Protein AF-A0A3P7IE14-F1 (afdb_monomer_lite)

Secondary structure (DSSP, 8-state):
-HHHHTTS-GGGT---HHHHHTSTT--S-SS-----SSSS-S-HHHHHHHSPP--------TTGGGGG-TT----HHHHHHHHHHHS-TTT-TTTHHHHHHHHHHHHS-GGGTT-HHHHHHHHHHHHHIIIIIHHHHHHHHHHHHHHT--

InterPro domains:
  IPR002018 Carboxylesterase, type B [PF00135] (2-141)
  IPR029058 Alpha/Beta hydrolase fold [G3DSA:3.40.50.1820] (1-149)
  IPR029058 Alpha/Beta hydrolase fold [SSF53474] (18-146)

Structure (mmCIF, N/CA/C/O backbone):
data_AF-A0A3P7IE14-F1
#
_entry.id   AF-A0A3P7IE14-F1
#
loop_
_atom_site.group_PDB
_atom_site.id
_atom_site.type_symbol
_atom_site.label_atom_id
_atom_site.label_alt_id
_atom_site.label_comp_id
_atom_site.label_asym_id
_atom_site.label_entity_id
_atom_site.label_seq_id
_atom_site.pdbx_PDB_ins_code
_atom_site.Cartn_x
_atom_site.Cartn_y
_atom_site.Cartn_z
_atom_site.occupancy
_atom_site.B_iso_or_equiv
_atom_site.auth_seq_id
_atom_site.auth_comp_id
_atom_site.auth_asym_id
_atom_site.auth_atom_id
_atom_site.pdbx_PDB_model_num
ATOM 1 N N . MET A 1 1 ? -33.609 -1.828 -2.109 1.00 85.19 1 MET A N 1
ATOM 2 C CA . MET A 1 1 ? -32.341 -2.249 -2.749 1.00 85.19 1 MET A CA 1
ATOM 3 C C . MET A 1 1 ? -31.790 -3.513 -2.097 1.00 85.19 1 MET A C 1
ATOM 5 O O . MET A 1 1 ? -31.782 -4.530 -2.768 1.00 85.19 1 MET A O 1
ATOM 9 N N . ILE A 1 2 ? -31.441 -3.500 -0.801 1.00 93.06 2 ILE A N 1
ATOM 10 C CA . ILE A 1 2 ? -30.938 -4.691 -0.078 1.00 93.06 2 ILE A CA 1
ATOM 11 C C . ILE A 1 2 ? -31.862 -5.913 -0.182 1.00 93.06 2 ILE A C 1
ATOM 13 O O . ILE A 1 2 ? -31.374 -7.006 -0.431 1.00 93.06 2 ILE A O 1
ATOM 17 N N . THR A 1 3 ? -33.182 -5.748 -0.053 1.00 96.00 3 THR A N 1
ATOM 18 C CA . THR A 1 3 ? -34.130 -6.874 -0.164 1.00 96.00 3 THR A CA 1
ATOM 19 C C . THR A 1 3 ? -34.016 -7.603 -1.502 1.00 96.00 3 THR A C 1
ATOM 21 O O . THR A 1 3 ? -33.950 -8.821 -1.512 1.00 96.00 3 THR A O 1
ATOM 24 N N . LYS A 1 4 ? -33.863 -6.859 -2.607 1.00 94.06 4 LYS A N 1
ATOM 25 C CA . LYS A 1 4 ? -33.647 -7.436 -3.943 1.00 94.06 4 LYS A CA 1
ATOM 26 C C . LYS A 1 4 ? -32.288 -8.125 -4.072 1.00 94.06 4 LYS A C 1
ATOM 28 O O . LYS A 1 4 ? -32.175 -9.117 -4.771 1.00 94.06 4 LYS A O 1
ATOM 33 N N . LEU A 1 5 ? -31.250 -7.612 -3.406 1.00 92.69 5 LEU A N 1
ATOM 34 C CA . LEU A 1 5 ? -29.932 -8.257 -3.405 1.00 92.69 5 LEU A CA 1
ATOM 35 C C . LEU A 1 5 ? -29.954 -9.595 -2.655 1.00 92.69 5 LEU A C 1
ATOM 37 O O . LEU A 1 5 ? -29.264 -10.518 -3.059 1.00 92.69 5 LEU A O 1
ATOM 41 N N . ARG A 1 6 ? -30.779 -9.725 -1.609 1.00 94.44 6 ARG A N 1
ATOM 42 C CA . ARG A 1 6 ? -30.953 -10.984 -0.864 1.00 94.44 6 ARG A CA 1
ATOM 43 C C . ARG A 1 6 ? -31.685 -12.075 -1.652 1.00 94.44 6 ARG A C 1
ATOM 45 O O . ARG A 1 6 ? -31.624 -13.229 -1.255 1.00 94.44 6 ARG A O 1
ATOM 52 N N . GLU A 1 7 ? -32.378 -11.717 -2.732 1.00 96.06 7 GLU A N 1
ATOM 53 C CA . GLU A 1 7 ? -33.036 -12.672 -3.637 1.00 96.06 7 GLU A CA 1
ATOM 54 C C . GLU A 1 7 ? -32.053 -13.283 -4.652 1.00 96.06 7 GLU A C 1
ATOM 56 O O . GLU A 1 7 ? -32.372 -14.273 -5.308 1.00 96.06 7 GLU A O 1
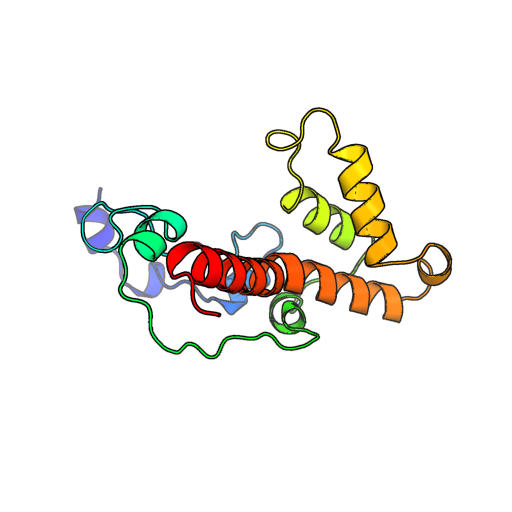ATOM 61 N N . ILE A 1 8 ? -30.863 -12.694 -4.808 1.00 94.25 8 ILE A N 1
ATOM 62 C CA . ILE A 1 8 ? -29.839 -13.157 -5.746 1.00 94.25 8 ILE A CA 1
ATOM 63 C C . ILE A 1 8 ? -28.980 -14.240 -5.057 1.00 94.25 8 ILE A C 1
ATOM 65 O O . ILE A 1 8 ? -28.589 -14.044 -3.906 1.00 94.25 8 ILE A O 1
ATOM 69 N N . PRO A 1 9 ? -28.637 -15.352 -5.740 1.00 95.25 9 PRO A N 1
ATOM 70 C CA . PRO A 1 9 ? -27.750 -16.381 -5.191 1.00 95.25 9 PRO A CA 1
ATOM 71 C C . PRO A 1 9 ? -26.36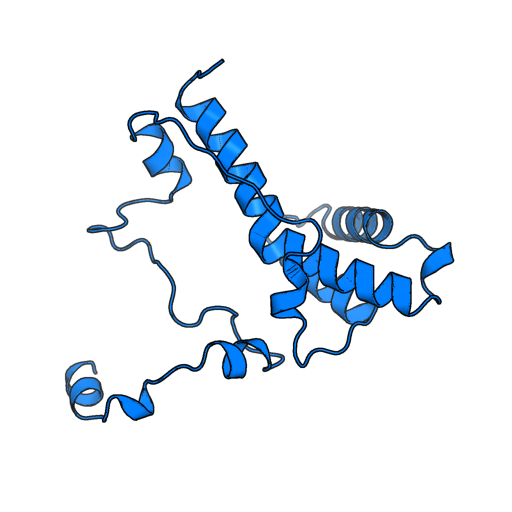2 -15.850 -4.811 1.00 95.25 9 PRO A C 1
ATOM 73 O O . PRO A 1 9 ? -25.795 -15.011 -5.515 1.00 95.25 9 PRO A O 1
ATOM 76 N N . GLU A 1 10 ? -25.767 -16.407 -3.757 1.00 89.62 10 GLU A N 1
ATOM 77 C CA . GLU A 1 10 ? -24.451 -16.023 -3.236 1.00 89.62 10 GLU A CA 1
ATOM 78 C C . GLU A 1 10 ? -23.327 -16.168 -4.267 1.00 89.62 10 GLU A C 1
ATOM 80 O O . GLU A 1 10 ? -22.435 -15.327 -4.322 1.00 89.62 10 GLU A O 1
ATOM 85 N N . SER A 1 11 ? -23.423 -17.153 -5.164 1.00 89.56 11 SER A N 1
ATOM 86 C CA . SER A 1 11 ? -22.456 -17.373 -6.251 1.00 89.56 11 SER A CA 1
ATOM 87 C C . SER A 1 11 ? -22.351 -16.198 -7.228 1.00 89.56 11 SER A C 1
ATOM 89 O O . SER A 1 11 ? -21.363 -16.066 -7.944 1.00 89.56 11 SER A O 1
ATOM 91 N N . LYS A 1 12 ? -23.351 -15.307 -7.269 1.00 88.62 12 LYS A N 1
ATOM 92 C CA . LYS A 1 12 ? -23.304 -14.070 -8.066 1.00 88.62 12 LYS A CA 1
ATOM 93 C C . LYS A 1 12 ? -22.596 -12.921 -7.350 1.00 88.62 12 LYS A C 1
ATOM 95 O O . LYS A 1 12 ? -22.255 -11.937 -8.002 1.00 88.62 12 LYS A O 1
ATOM 100 N N . PHE A 1 13 ? -22.403 -13.036 -6.038 1.00 84.56 13 PHE A N 1
ATOM 101 C CA . PHE A 1 13 ? -21.657 -12.088 -5.213 1.00 84.56 13 PHE A CA 1
ATOM 102 C C . PHE A 1 13 ? -20.228 -12.544 -4.937 1.00 84.56 13 PHE A C 1
ATOM 104 O O . PHE A 1 13 ? -19.466 -11.789 -4.336 1.00 84.56 13 PHE A O 1
ATOM 111 N N . GLU A 1 14 ? -19.867 -13.760 -5.346 1.00 83.00 14 GLU A N 1
ATOM 112 C CA . GLU A 1 14 ? -18.521 -14.278 -5.171 1.00 83.00 14 GLU A CA 1
ATOM 113 C C . GLU A 1 14 ? -17.512 -13.386 -5.902 1.00 83.00 14 GLU A C 1
ATOM 115 O O . GLU A 1 14 ? -17.642 -13.065 -7.085 1.00 83.00 14 GLU A O 1
ATOM 120 N N . LEU A 1 15 ? -16.496 -12.961 -5.159 1.00 76.44 15 LEU A N 1
ATOM 121 C CA . LEU A 1 15 ? -15.402 -12.154 -5.664 1.00 76.44 15 LEU A CA 1
ATOM 122 C C . LEU A 1 15 ? -14.134 -12.979 -5.506 1.00 76.44 15 LEU A C 1
ATOM 124 O O . LEU A 1 15 ? -13.599 -13.102 -4.406 1.00 76.44 15 LEU A O 1
ATOM 128 N N . SER A 1 16 ? -13.638 -13.534 -6.609 1.00 76.75 16 SER A N 1
ATOM 129 C CA . SER A 1 16 ? -12.340 -14.201 -6.600 1.00 76.75 16 SER A CA 1
ATOM 130 C C . SER A 1 16 ? -11.231 -13.160 -6.450 1.00 76.75 16 SER A C 1
ATOM 132 O O . SER A 1 16 ? -11.086 -12.249 -7.273 1.00 76.75 16 SER A O 1
ATOM 134 N N . LEU A 1 17 ? -10.446 -13.284 -5.378 1.00 68.94 17 LEU A N 1
ATOM 135 C CA . LEU A 1 17 ? -9.302 -12.414 -5.105 1.00 68.94 17 LEU A CA 1
ATOM 136 C C . LEU A 1 17 ? -8.312 -12.437 -6.280 1.00 68.94 17 LEU A C 1
ATOM 138 O O . LEU A 1 17 ? -7.933 -11.387 -6.790 1.00 68.94 17 LEU A O 1
ATOM 142 N N . PHE A 1 18 ? -7.963 -13.627 -6.768 1.00 67.19 18 PHE A N 1
ATOM 143 C CA . PHE A 1 18 ? -6.994 -13.800 -7.853 1.00 67.19 18 PHE A CA 1
ATOM 144 C C . PHE A 1 18 ? -7.509 -13.291 -9.202 1.00 67.19 18 PHE A C 1
ATOM 146 O O . PHE A 1 18 ? -6.774 -12.624 -9.934 1.00 67.19 18 PHE A O 1
ATOM 153 N N . GLU A 1 19 ? -8.787 -13.518 -9.518 1.00 68.81 19 GLU A N 1
ATOM 154 C CA . GLU A 1 19 ? -9.375 -12.973 -10.746 1.00 68.81 19 GLU A CA 1
ATOM 155 C C . GLU A 1 19 ? -9.423 -11.447 -10.720 1.00 68.81 19 GLU A C 1
ATOM 157 O O . GLU A 1 19 ? -9.243 -10.804 -11.751 1.00 68.81 19 GLU A O 1
ATOM 162 N N . ASN A 1 20 ? -9.649 -10.847 -9.552 1.00 67.12 20 ASN A N 1
ATOM 163 C CA . ASN A 1 20 ? -9.672 -9.398 -9.424 1.00 67.12 20 ASN A CA 1
ATOM 164 C C . ASN A 1 20 ? -8.262 -8.795 -9.413 1.00 67.12 20 ASN A C 1
ATOM 166 O O . ASN A 1 20 ? -8.079 -7.749 -10.025 1.00 67.12 20 ASN A O 1
ATOM 170 N N . ILE A 1 21 ? -7.255 -9.437 -8.817 1.00 64.12 21 ILE A N 1
ATOM 171 C CA . ILE A 1 21 ? -5.860 -8.951 -8.856 1.00 64.12 21 ILE A CA 1
ATOM 172 C C . ILE A 1 21 ? -5.305 -8.942 -10.292 1.00 64.12 21 ILE A C 1
ATOM 174 O O . ILE A 1 21 ? -4.579 -8.020 -10.663 1.00 64.12 21 ILE A O 1
ATOM 178 N N . SER A 1 22 ? -5.698 -9.918 -11.118 1.00 60.97 22 SER A N 1
ATOM 179 C CA . SER A 1 22 ? -5.253 -10.031 -12.518 1.00 60.97 22 SER A CA 1
ATOM 180 C C . SER A 1 22 ? -5.890 -9.015 -13.482 1.00 60.97 22 SER A C 1
ATOM 182 O O . SER A 1 22 ? -5.434 -8.857 -14.614 1.00 60.97 22 SER A O 1
ATOM 184 N N . LYS A 1 23 ? -6.949 -8.304 -13.068 1.00 65.50 23 LYS A N 1
ATOM 185 C CA . LYS A 1 23 ? -7.662 -7.349 -13.930 1.00 65.50 23 LYS A CA 1
ATOM 186 C C . LYS A 1 23 ? -6.997 -5.961 -13.881 1.00 65.50 23 LYS A C 1
ATOM 188 O O . LYS A 1 23 ? -6.925 -5.364 -12.808 1.00 65.50 23 LYS A O 1
ATOM 193 N N . PRO A 1 24 ? -6.642 -5.354 -15.030 1.00 52.59 24 PRO A N 1
ATOM 194 C CA . PRO A 1 24 ? -5.848 -4.117 -15.091 1.00 52.59 24 PRO A CA 1
ATOM 195 C C . PRO A 1 24 ? -6.534 -2.859 -14.524 1.00 52.59 24 PRO A C 1
ATOM 197 O O . PRO A 1 24 ? -5.872 -1.860 -14.275 1.00 52.59 24 PRO A O 1
ATOM 200 N N . ARG A 1 25 ? -7.858 -2.879 -14.304 1.00 52.06 25 ARG A N 1
ATOM 201 C CA . ARG A 1 25 ? -8.640 -1.756 -13.731 1.00 52.06 25 ARG A CA 1
ATOM 202 C C . ARG A 1 25 ? -9.318 -2.089 -12.401 1.00 52.06 25 ARG A C 1
ATOM 204 O O . ARG A 1 25 ? -10.218 -1.377 -11.958 1.00 52.06 25 ARG A O 1
ATOM 211 N N . SER A 1 26 ? -8.946 -3.208 -11.798 1.00 54.44 26 SER A N 1
ATOM 212 C CA . SER A 1 26 ? -9.557 -3.675 -10.564 1.00 54.44 26 SER A CA 1
ATOM 213 C C . SER A 1 26 ? -9.027 -2.903 -9.360 1.00 54.44 26 SER A C 1
ATOM 215 O O . SER A 1 26 ? -7.820 -2.715 -9.206 1.00 54.44 26 SER A O 1
ATOM 217 N N . LYS A 1 27 ? -9.935 -2.479 -8.475 1.00 57.16 27 LYS A N 1
ATOM 218 C CA . LYS A 1 27 ? -9.551 -2.143 -7.103 1.00 57.16 27 LYS A CA 1
ATOM 219 C C . LYS A 1 27 ? -9.109 -3.446 -6.444 1.00 57.16 27 LYS A C 1
ATOM 221 O O . LYS A 1 27 ? -9.907 -4.376 -6.391 1.00 57.16 27 LYS A O 1
ATOM 226 N N . LEU A 1 28 ? -7.877 -3.484 -5.933 1.00 59.84 28 LEU A N 1
ATOM 227 C CA . LEU A 1 28 ? -7.268 -4.670 -5.311 1.00 59.84 28 LEU A CA 1
ATOM 228 C C . LEU A 1 28 ? -8.213 -5.373 -4.319 1.00 59.84 28 LEU A C 1
ATOM 230 O O . LEU A 1 28 ? -8.295 -6.597 -4.322 1.00 59.84 28 LEU A O 1
ATOM 234 N N . CYS A 1 29 ? -8.989 -4.597 -3.551 1.00 71.62 29 CYS A N 1
ATOM 235 C CA . CYS A 1 29 ? -9.982 -5.106 -2.607 1.00 71.62 29 CYS A CA 1
ATOM 236 C C . CYS A 1 29 ? -11.345 -4.412 -2.811 1.00 71.62 29 CYS A C 1
ATOM 238 O O . CYS A 1 29 ? -11.560 -3.320 -2.280 1.00 71.62 29 CYS A O 1
ATOM 240 N N . PRO A 1 30 ? -12.287 -5.003 -3.574 1.00 76.19 30 PRO A N 1
ATOM 241 C CA . PRO A 1 30 ? -13.644 -4.462 -3.734 1.00 76.19 30 PRO A CA 1
ATOM 242 C C . PRO A 1 30 ? -14.464 -4.497 -2.434 1.00 76.19 30 PRO A C 1
ATOM 244 O O . PRO A 1 30 ? -15.364 -3.679 -2.251 1.00 76.19 30 PRO A O 1
ATOM 247 N N . VAL A 1 31 ? -14.134 -5.425 -1.535 1.00 83.25 31 VAL A N 1
ATOM 248 C CA . VAL A 1 31 ? -14.666 -5.516 -0.174 1.00 83.25 31 VAL A CA 1
ATOM 249 C C . VAL A 1 31 ? -13.485 -5.367 0.775 1.00 83.25 31 VAL A C 1
ATOM 251 O O . VAL A 1 31 ? -12.514 -6.113 0.677 1.00 83.25 31 VAL A O 1
ATOM 254 N N . ALA A 1 32 ? -13.551 -4.377 1.658 1.00 84.81 32 ALA A N 1
ATOM 255 C CA . ALA A 1 32 ? -12.484 -4.039 2.590 1.00 84.81 32 ALA A CA 1
ATOM 256 C C . ALA A 1 32 ? -13.083 -3.456 3.881 1.00 84.81 32 ALA A C 1
ATOM 258 O O . ALA A 1 32 ? -14.233 -2.999 3.859 1.00 84.81 32 ALA A O 1
ATOM 259 N N . PRO A 1 33 ? -12.324 -3.443 4.992 1.00 90.50 33 PRO A N 1
ATOM 260 C CA . PRO A 1 33 ? -12.736 -2.752 6.206 1.00 90.50 33 PRO A CA 1
ATOM 261 C C . PRO A 1 33 ? -13.106 -1.289 5.928 1.00 90.50 33 PRO A C 1
ATOM 263 O O . PRO A 1 33 ? -12.441 -0.600 5.151 1.00 90.50 33 PRO A O 1
ATOM 266 N N . ARG A 1 34 ? -14.170 -0.810 6.574 1.00 92.56 34 ARG A N 1
ATOM 267 C CA . ARG A 1 34 ? -14.666 0.565 6.458 1.00 92.56 34 ARG A CA 1
ATOM 268 C C . ARG A 1 34 ? -14.917 1.120 7.852 1.00 92.56 34 ARG A C 1
ATOM 270 O O . ARG A 1 34 ? -15.387 0.390 8.712 1.00 92.56 34 ARG A O 1
ATOM 277 N N . VAL A 1 35 ? -14.668 2.415 8.034 1.00 95.94 35 VAL A N 1
ATOM 278 C CA . VAL A 1 35 ? -15.129 3.137 9.225 1.00 95.94 35 VAL A CA 1
ATOM 279 C C . VAL A 1 35 ? -16.662 3.147 9.225 1.00 95.94 35 VAL A C 1
ATOM 281 O O . VAL A 1 35 ? -17.283 3.776 8.362 1.00 95.94 35 VAL A O 1
ATOM 284 N N . ASP A 1 36 ? -17.265 2.398 10.143 1.00 95.31 36 ASP A N 1
ATOM 285 C CA . ASP A 1 36 ? -18.708 2.145 10.223 1.00 95.31 36 ASP A CA 1
ATOM 286 C C . ASP A 1 36 ? -19.374 2.781 11.451 1.00 95.31 36 ASP A C 1
ATOM 288 O O . ASP A 1 36 ? -20.597 2.906 11.474 1.00 95.31 36 ASP A O 1
ATOM 292 N N . GLY A 1 37 ? -18.583 3.252 12.420 1.00 95.12 37 GLY A N 1
ATOM 293 C CA . GLY A 1 37 ? -19.092 3.865 13.648 1.00 95.12 37 GLY A CA 1
ATOM 294 C C . GLY A 1 37 ? -19.511 2.865 14.731 1.00 95.12 37 GLY A C 1
ATOM 295 O O . GLY A 1 37 ? -19.942 3.311 15.790 1.00 95.12 37 GLY A O 1
ATOM 296 N N . ASP A 1 38 ? -19.367 1.558 14.489 1.00 95.44 38 ASP A N 1
ATOM 297 C CA . ASP A 1 38 ? -19.734 0.480 15.420 1.00 95.44 38 ASP A CA 1
ATOM 298 C C . ASP A 1 38 ? -18.519 -0.414 15.710 1.00 95.44 38 ASP A C 1
ATOM 300 O O . ASP A 1 38 ? -17.926 -0.326 16.785 1.00 95.44 38 ASP A O 1
ATOM 304 N N . PHE A 1 39 ? -18.066 -1.193 14.722 1.00 95.00 39 PHE A N 1
ATOM 305 C CA . PHE A 1 39 ? -16.885 -2.044 14.866 1.00 95.00 39 PHE A CA 1
ATOM 306 C C . PHE A 1 39 ? -15.584 -1.262 14.636 1.00 95.00 39 PHE A C 1
ATOM 308 O O . PHE A 1 39 ? -14.676 -1.301 15.466 1.00 95.00 39 PHE A O 1
ATOM 315 N N . ILE A 1 40 ? -15.493 -0.511 13.531 1.00 96.00 40 ILE A N 1
ATOM 316 C CA . ILE A 1 40 ? -14.383 0.410 13.244 1.00 96.00 40 ILE A CA 1
ATOM 317 C C . ILE A 1 40 ? -14.932 1.825 13.380 1.00 96.00 40 ILE A C 1
ATOM 319 O O . ILE A 1 40 ? -15.458 2.420 12.437 1.00 96.00 40 ILE A O 1
ATOM 323 N N . THR A 1 41 ? -14.817 2.373 14.585 1.00 96.69 41 THR A N 1
ATOM 324 C CA . THR A 1 41 ? -15.461 3.645 14.936 1.00 96.69 41 THR A CA 1
ATOM 325 C C . THR A 1 41 ? -14.733 4.871 14.378 1.00 96.69 41 THR A C 1
ATOM 327 O O . THR A 1 41 ? -15.361 5.904 14.147 1.00 96.69 41 THR A O 1
ATOM 330 N N . LYS A 1 42 ? -13.416 4.772 14.144 1.00 96.50 42 LYS A N 1
ATOM 331 C CA . LYS A 1 42 ? -12.525 5.863 13.709 1.00 96.50 42 LYS A CA 1
ATOM 332 C C . LYS A 1 42 ? -11.399 5.328 12.807 1.00 96.50 42 LYS A C 1
ATOM 334 O O . LYS A 1 42 ? -11.215 4.112 12.722 1.00 96.50 42 LYS A O 1
ATOM 339 N N . PRO A 1 43 ? -10.617 6.199 12.140 1.00 94.88 43 PRO A N 1
ATOM 340 C CA . PRO A 1 43 ? -9.386 5.784 11.473 1.00 94.88 43 PRO A CA 1
ATOM 341 C C . PRO A 1 43 ? -8.436 5.036 12.421 1.00 94.88 43 PRO A C 1
ATOM 343 O O . PRO A 1 43 ? -8.316 5.390 13.594 1.00 94.88 43 PRO A O 1
ATOM 346 N N . ILE A 1 44 ? -7.726 4.031 11.896 1.00 93.12 44 ILE A N 1
ATOM 347 C CA . ILE A 1 44 ? -6.817 3.168 12.676 1.00 93.12 44 ILE A CA 1
ATOM 348 C C . ILE A 1 44 ? -5.761 3.974 13.446 1.00 93.12 44 ILE A C 1
ATOM 350 O O . ILE A 1 44 ? -5.430 3.617 14.572 1.00 93.12 44 ILE A O 1
ATOM 354 N N . SER A 1 45 ? -5.272 5.078 12.877 1.00 92.38 45 SER A N 1
ATOM 355 C CA . SER A 1 45 ? -4.303 5.969 13.526 1.00 92.38 45 SER A CA 1
ATOM 356 C C . SER A 1 45 ? -4.828 6.575 14.833 1.00 92.38 45 SER A C 1
ATOM 358 O O . SER A 1 45 ? -4.069 6.704 15.787 1.00 92.38 45 SER A O 1
ATOM 360 N N . GLU A 1 46 ? -6.121 6.905 14.908 1.00 94.25 46 GLU A N 1
ATOM 361 C CA . GLU A 1 46 ? -6.751 7.424 16.130 1.00 94.25 46 GLU A CA 1
ATOM 362 C C . GLU A 1 46 ? -7.056 6.300 17.118 1.00 94.25 46 GLU A C 1
ATOM 364 O O . GLU A 1 46 ? -6.753 6.418 18.302 1.00 94.25 46 GLU A O 1
ATOM 369 N N . LEU A 1 47 ? -7.576 5.170 16.624 1.00 93.69 47 LEU A N 1
ATOM 370 C CA . LEU A 1 47 ? -7.836 3.995 17.461 1.00 93.69 47 LEU A CA 1
ATOM 371 C C . LEU A 1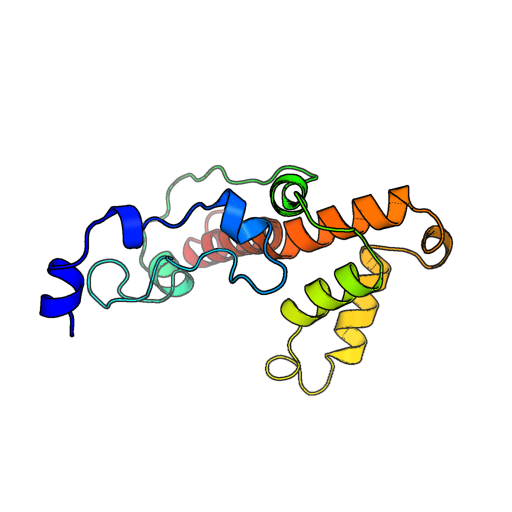 47 ? -6.567 3.488 18.149 1.00 93.69 47 LEU A C 1
ATOM 373 O O . LEU A 1 47 ? -6.627 3.009 19.277 1.00 93.69 47 LEU A O 1
ATOM 377 N N . ARG A 1 48 ? -5.409 3.619 17.497 1.00 91.62 48 ARG A N 1
ATOM 378 C CA . ARG A 1 48 ? -4.128 3.212 18.071 1.00 91.62 48 ARG A CA 1
ATOM 379 C C . ARG A 1 48 ? -3.734 4.045 19.292 1.00 91.62 48 ARG A C 1
ATOM 381 O O . ARG A 1 48 ? -3.233 3.476 20.249 1.00 91.62 48 ARG A O 1
ATOM 388 N N . LYS A 1 49 ? -4.017 5.350 19.296 1.00 91.94 49 LYS A N 1
ATOM 389 C CA . LYS A 1 49 ? -3.754 6.239 20.445 1.00 91.94 49 LYS A CA 1
ATOM 390 C C . LYS A 1 49 ? -4.601 5.874 21.667 1.00 91.94 49 LYS A C 1
ATOM 392 O O . LYS A 1 49 ? -4.184 6.090 22.797 1.00 91.94 49 LYS A O 1
ATOM 397 N N . GLU A 1 50 ? -5.795 5.334 21.433 1.00 92.56 50 GLU A N 1
ATOM 398 C CA . GLU A 1 50 ? -6.735 4.916 22.482 1.00 92.56 50 GLU A CA 1
ATOM 399 C C . GLU A 1 50 ? -6.483 3.479 22.965 1.00 92.56 50 GLU A C 1
ATOM 401 O O . GLU A 1 50 ? -6.896 3.102 24.064 1.00 92.56 50 GLU A O 1
ATOM 406 N N . ALA A 1 51 ? -5.827 2.658 22.143 1.00 90.00 51 ALA A N 1
ATOM 407 C CA . ALA A 1 51 ? -5.550 1.268 22.460 1.00 90.00 51 ALA A CA 1
ATOM 408 C C . ALA A 1 51 ? -4.516 1.141 23.589 1.00 90.00 51 ALA A C 1
ATOM 410 O O . ALA A 1 51 ? -3.614 1.955 23.747 1.00 90.00 51 ALA A O 1
ATOM 411 N N . SER A 1 52 ? -4.601 0.066 24.371 1.00 89.38 52 SER A N 1
ATOM 412 C CA . SER A 1 52 ? -3.510 -0.294 25.278 1.00 89.38 52 SER A CA 1
ATOM 413 C C . SER A 1 52 ? -2.314 -0.795 24.463 1.00 89.38 52 SER A C 1
ATOM 415 O O . SER A 1 52 ? -2.490 -1.728 23.670 1.00 89.38 52 SER A O 1
ATOM 417 N N . GLY A 1 53 ? -1.113 -0.270 24.713 1.00 85.69 53 GLY A N 1
ATOM 418 C CA . GLY A 1 53 ? 0.113 -0.795 24.116 1.00 85.69 53 GLY A CA 1
ATOM 419 C C . GLY A 1 53 ? 0.295 -2.284 24.428 1.00 85.69 53 GLY A C 1
ATOM 420 O O . GLY A 1 53 ? 0.169 -2.716 25.575 1.00 85.69 53 GLY A O 1
ATOM 421 N N . LYS A 1 54 ? 0.559 -3.088 23.396 1.00 87.25 54 LYS A N 1
ATOM 422 C CA . LYS A 1 54 ? 0.832 -4.527 23.511 1.00 87.25 54 LYS A CA 1
ATOM 423 C C . LYS A 1 54 ? 2.109 -4.861 22.745 1.00 87.25 54 LYS A C 1
ATOM 425 O O . LYS A 1 54 ? 2.340 -4.250 21.701 1.00 87.25 54 LYS A O 1
ATOM 430 N N . PRO A 1 55 ? 2.903 -5.847 23.202 1.00 89.50 55 PRO A N 1
ATOM 431 C CA . PRO A 1 55 ? 4.020 -6.351 22.415 1.00 89.50 55 PRO A CA 1
ATOM 432 C C . PRO A 1 55 ? 3.542 -6.778 21.023 1.00 89.50 55 PRO A C 1
ATOM 434 O O . PRO A 1 55 ? 2.613 -7.577 20.900 1.00 89.50 55 PRO A O 1
ATOM 437 N N . MET A 1 56 ? 4.172 -6.230 19.986 1.00 89.88 56 MET A N 1
ATOM 438 C CA . MET A 1 56 ? 3.842 -6.484 18.588 1.00 89.88 56 MET A CA 1
ATOM 439 C C . MET A 1 56 ? 5.117 -6.856 17.837 1.00 89.88 56 MET A C 1
ATOM 441 O O . MET A 1 56 ? 6.097 -6.117 17.870 1.00 89.88 56 MET A O 1
ATOM 445 N N . LEU A 1 57 ? 5.081 -7.987 17.134 1.00 94.50 57 LEU A N 1
ATOM 446 C CA . LEU A 1 57 ? 6.079 -8.343 16.134 1.00 94.50 57 LEU A CA 1
ATOM 447 C C . LEU A 1 57 ? 5.437 -8.163 14.760 1.00 94.50 57 LEU A C 1
ATOM 449 O O . LEU A 1 57 ? 4.483 -8.863 14.427 1.00 94.50 57 LEU A O 1
ATOM 453 N N . ILE A 1 58 ? 5.943 -7.208 13.987 1.00 94.44 58 ILE A N 1
ATOM 454 C CA . ILE A 1 58 ? 5.467 -6.898 12.639 1.00 94.44 58 ILE A CA 1
ATOM 455 C C . ILE A 1 58 ? 6.672 -6.717 11.715 1.00 94.44 58 ILE A C 1
ATOM 457 O O . ILE A 1 58 ? 7.718 -6.229 12.137 1.00 94.44 58 ILE A O 1
ATOM 461 N N . GLY A 1 59 ? 6.526 -7.124 10.460 1.00 94.38 59 GLY A N 1
ATOM 462 C CA . GLY A 1 59 ? 7.552 -7.001 9.434 1.00 94.38 59 GLY A CA 1
ATOM 463 C C . GLY A 1 59 ? 6.992 -7.354 8.062 1.00 94.38 59 GLY A C 1
ATOM 464 O O . GLY A 1 59 ? 5.831 -7.746 7.944 1.00 94.38 59 GLY A O 1
ATOM 465 N N . CYS A 1 60 ? 7.829 -7.207 7.044 1.00 93.56 60 CYS A N 1
ATOM 466 C CA . CYS A 1 60 ? 7.542 -7.555 5.657 1.00 93.56 60 CYS A CA 1
ATOM 467 C C . CYS A 1 60 ? 8.733 -8.313 5.058 1.00 93.56 60 CYS A C 1
ATOM 469 O O . CYS A 1 60 ? 9.871 -8.174 5.519 1.00 93.56 60 CYS A O 1
ATOM 471 N N . CYS A 1 61 ? 8.474 -9.123 4.037 1.00 91.44 61 CYS A N 1
ATOM 472 C CA . CYS A 1 61 ? 9.505 -9.739 3.211 1.00 91.44 61 CYS A CA 1
ATOM 473 C C . CYS A 1 61 ? 10.049 -8.752 2.163 1.00 91.44 61 CYS A C 1
ATOM 475 O O . CYS A 1 61 ? 9.434 -7.735 1.858 1.00 91.44 61 CYS A O 1
ATOM 477 N N . GLU A 1 62 ? 11.206 -9.068 1.577 1.00 85.56 62 GLU A N 1
ATOM 478 C CA .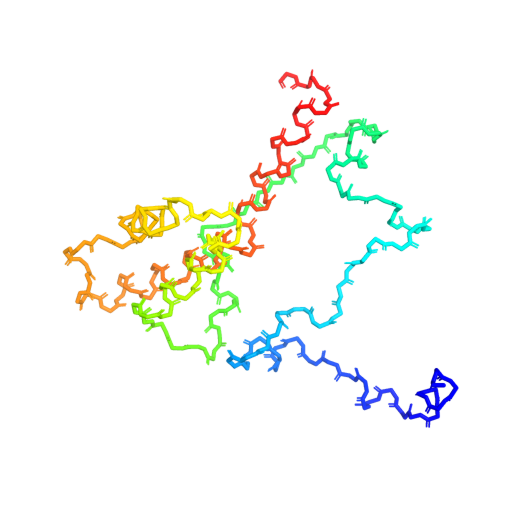 GLU A 1 62 ? 11.863 -8.199 0.586 1.00 85.56 62 GLU A CA 1
ATOM 479 C C . GLU A 1 62 ? 11.010 -7.985 -0.678 1.00 85.56 62 GLU A C 1
ATOM 481 O O . GLU A 1 62 ? 11.017 -6.904 -1.254 1.00 85.56 62 GLU A O 1
ATOM 486 N N . VAL A 1 63 ? 10.230 -8.993 -1.092 1.00 86.75 63 VAL A N 1
ATOM 487 C CA . VAL A 1 63 ? 9.492 -8.981 -2.370 1.00 86.75 63 VAL A CA 1
ATOM 488 C C . VAL A 1 63 ? 7.994 -9.270 -2.184 1.00 86.75 63 VAL A C 1
ATOM 490 O O . VAL A 1 63 ? 7.413 -10.096 -2.888 1.00 86.75 63 VAL A O 1
ATOM 493 N N . GLU A 1 64 ? 7.339 -8.583 -1.241 1.00 89.50 64 GLU A N 1
ATOM 494 C CA . GLU A 1 64 ? 5.885 -8.710 -0.983 1.00 89.50 64 GLU A CA 1
ATOM 495 C C . GLU A 1 64 ? 5.028 -8.490 -2.242 1.00 89.50 64 GLU A C 1
ATOM 497 O O . GLU A 1 64 ? 4.023 -9.168 -2.472 1.00 89.50 64 GLU A O 1
ATOM 502 N N . GLY A 1 65 ? 5.452 -7.566 -3.112 1.00 87.75 65 GLY A N 1
ATOM 503 C CA . GLY A 1 65 ? 4.709 -7.210 -4.318 1.00 87.75 65 GLY A CA 1
ATOM 504 C C . GLY A 1 65 ? 4.615 -8.330 -5.352 1.00 87.75 65 GLY A C 1
ATOM 505 O O . GLY A 1 65 ? 3.734 -8.274 -6.212 1.00 87.75 65 GLY A O 1
ATOM 506 N N . LEU A 1 66 ? 5.441 -9.383 -5.253 1.00 86.50 66 LEU A N 1
ATOM 507 C CA . LEU A 1 66 ? 5.427 -10.513 -6.187 1.00 86.50 66 LEU A CA 1
ATOM 508 C C . LEU A 1 66 ? 4.034 -11.150 -6.281 1.00 86.50 66 LEU A C 1
ATOM 510 O O . LEU A 1 66 ? 3.563 -11.432 -7.385 1.00 86.50 66 LEU A O 1
ATOM 514 N N . PHE A 1 67 ? 3.335 -11.281 -5.150 1.00 79.88 67 PHE A N 1
ATOM 515 C CA . PHE A 1 67 ? 1.971 -11.816 -5.091 1.00 79.88 67 PHE A CA 1
ATOM 516 C C . PHE A 1 67 ? 0.984 -11.029 -5.974 1.00 79.88 67 PHE A C 1
ATOM 518 O O . PHE A 1 67 ? 0.074 -11.601 -6.575 1.00 79.88 67 PHE A O 1
ATOM 525 N N . LEU A 1 68 ? 1.197 -9.719 -6.105 1.00 79.88 68 LEU A N 1
ATOM 526 C CA . LEU A 1 68 ? 0.341 -8.790 -6.844 1.00 79.88 68 LEU A CA 1
ATOM 527 C C . LEU A 1 68 ? 0.789 -8.533 -8.290 1.00 79.88 68 LEU A C 1
ATOM 529 O O . LEU A 1 68 ? 0.117 -7.790 -9.016 1.00 79.88 68 LEU A O 1
ATOM 533 N N . THR A 1 69 ? 1.902 -9.137 -8.715 1.00 78.94 69 THR A N 1
ATOM 534 C CA . THR A 1 69 ? 2.394 -9.059 -10.101 1.00 78.94 69 THR A CA 1
ATOM 535 C C . THR A 1 69 ? 1.807 -10.135 -11.019 1.00 78.94 69 THR A C 1
ATOM 537 O O . THR A 1 69 ? 1.949 -10.039 -12.237 1.00 78.94 69 THR A O 1
ATOM 540 N N . SER A 1 70 ? 1.111 -11.141 -10.474 1.00 73.12 70 SER A N 1
ATOM 541 C CA . SER A 1 70 ? 0.520 -12.230 -11.263 1.00 73.12 70 SER A CA 1
ATOM 542 C C . SER A 1 70 ? -0.451 -11.707 -12.330 1.00 73.12 70 SER A C 1
ATOM 544 O O . SER A 1 70 ? -1.397 -10.978 -12.030 1.00 73.12 70 SER A O 1
ATOM 546 N N . GLY A 1 71 ? -0.210 -12.074 -13.592 1.00 69.81 71 GLY A N 1
ATOM 547 C CA . GLY A 1 71 ? -1.018 -11.638 -14.738 1.00 69.81 71 GLY A CA 1
ATOM 548 C C . GLY A 1 71 ? -0.772 -10.195 -15.194 1.00 69.81 71 GLY A C 1
ATOM 549 O O . GLY A 1 71 ? -1.469 -9.723 -16.090 1.00 69.81 71 GLY A O 1
ATOM 550 N N . LYS A 1 72 ? 0.211 -9.496 -14.613 1.00 76.12 72 LYS A N 1
ATOM 551 C CA . LYS A 1 72 ? 0.643 -8.163 -15.050 1.00 76.12 72 LYS A CA 1
ATOM 552 C C . LYS A 1 72 ? 1.931 -8.254 -15.864 1.00 76.12 72 LYS A C 1
ATOM 554 O O . LYS A 1 72 ? 2.715 -9.187 -15.708 1.00 76.12 72 LYS A O 1
ATOM 559 N N . HIS A 1 73 ? 2.150 -7.262 -16.722 1.00 81.81 73 HIS A N 1
ATOM 560 C CA . HIS A 1 73 ? 3.374 -7.126 -17.507 1.00 81.81 73 HIS A CA 1
ATOM 561 C C . HIS A 1 73 ? 4.229 -6.000 -16.917 1.00 81.81 73 HIS A C 1
ATOM 563 O O . HIS A 1 73 ? 3.850 -4.836 -17.061 1.00 81.81 73 HIS A O 1
ATOM 569 N N . PRO A 1 74 ? 5.349 -6.322 -16.243 1.00 88.69 74 PRO A N 1
ATOM 570 C CA . PRO A 1 74 ? 6.259 -5.314 -15.716 1.00 88.69 74 PRO A CA 1
ATOM 571 C C . PRO A 1 74 ? 6.774 -4.402 -16.827 1.00 88.69 74 PRO A C 1
ATOM 573 O O . PRO A 1 74 ? 7.228 -4.866 -17.874 1.00 88.69 74 PRO A O 1
ATOM 576 N N . SER A 1 75 ? 6.696 -3.096 -16.602 1.00 92.44 75 SER A N 1
ATOM 577 C CA . SER A 1 75 ? 7.162 -2.080 -17.540 1.00 92.44 75 SER A CA 1
ATOM 578 C C . SER A 1 75 ? 7.503 -0.795 -16.795 1.00 92.44 75 SER A C 1
ATOM 580 O O . SER A 1 75 ? 7.054 -0.579 -15.670 1.00 92.44 75 SER A O 1
ATOM 582 N N . ILE A 1 76 ? 8.276 0.079 -17.439 1.00 94.00 76 ILE A N 1
ATOM 583 C CA . ILE A 1 76 ? 8.595 1.410 -16.904 1.00 94.00 76 ILE A CA 1
ATOM 584 C C . ILE A 1 76 ? 7.313 2.224 -16.690 1.00 94.00 76 ILE A C 1
ATOM 586 O O . ILE A 1 76 ? 7.147 2.841 -15.641 1.00 94.00 76 ILE A O 1
ATOM 590 N N . ASP A 1 77 ? 6.383 2.171 -17.645 1.00 92.88 77 ASP A N 1
ATOM 591 C CA . ASP A 1 77 ? 5.090 2.848 -17.527 1.00 92.88 77 ASP A CA 1
ATOM 592 C C . ASP A 1 77 ? 4.293 2.307 -16.336 1.00 92.88 77 ASP A C 1
ATOM 594 O O . ASP A 1 77 ? 3.758 3.083 -15.549 1.00 92.88 77 ASP A O 1
ATOM 598 N N . GLY A 1 78 ? 4.297 0.985 -16.132 1.00 90.56 78 GLY A N 1
ATOM 599 C CA . GLY A 1 78 ? 3.661 0.351 -14.980 1.00 90.56 78 GLY A CA 1
ATOM 600 C C . GLY A 1 78 ? 4.276 0.791 -13.650 1.00 90.56 78 GLY A C 1
ATOM 601 O O . GLY A 1 78 ? 3.542 1.060 -12.703 1.00 90.56 78 GLY A O 1
ATOM 602 N N . ILE A 1 79 ? 5.606 0.920 -13.573 1.00 93.81 79 ILE A N 1
ATOM 603 C CA . ILE A 1 79 ? 6.285 1.481 -12.392 1.00 93.81 79 ILE A CA 1
ATOM 604 C C . ILE A 1 79 ? 5.784 2.908 -12.138 1.00 93.81 79 ILE A C 1
ATOM 606 O O . ILE A 1 79 ? 5.386 3.240 -11.023 1.00 93.81 79 ILE A O 1
ATOM 610 N N . MET A 1 80 ? 5.755 3.751 -13.173 1.00 93.69 80 MET A N 1
ATOM 611 C CA . MET A 1 80 ? 5.312 5.142 -13.053 1.00 93.69 80 MET A CA 1
ATOM 612 C C . MET A 1 80 ? 3.836 5.268 -12.657 1.00 93.69 80 MET A C 1
ATOM 614 O O . MET A 1 80 ? 3.494 6.179 -11.901 1.00 93.69 80 MET A O 1
ATOM 618 N N . GLU A 1 81 ? 2.970 4.363 -13.116 1.00 90.75 81 GLU A N 1
ATOM 619 C CA . GLU A 1 81 ? 1.567 4.298 -12.698 1.00 90.75 81 GLU A CA 1
ATOM 620 C C . GLU A 1 81 ? 1.429 3.999 -11.200 1.00 90.75 81 GLU A C 1
ATOM 622 O O . GLU A 1 81 ? 0.645 4.663 -10.520 1.00 90.75 81 GLU A O 1
ATOM 627 N N . GLU A 1 82 ? 2.195 3.048 -10.658 1.00 89.69 82 GLU A N 1
ATOM 628 C CA . GLU A 1 82 ? 2.169 2.757 -9.217 1.00 89.69 82 GLU A CA 1
ATOM 629 C C . GLU A 1 82 ? 2.735 3.926 -8.394 1.00 89.69 82 GLU A C 1
ATOM 631 O O . GLU A 1 82 ? 2.131 4.336 -7.399 1.00 89.69 82 GLU A O 1
ATOM 636 N N . ILE A 1 83 ? 3.817 4.562 -8.859 1.00 94.19 83 ILE A N 1
ATOM 637 C CA . ILE A 1 83 ? 4.358 5.782 -8.235 1.00 94.19 83 ILE A CA 1
ATOM 638 C C . ILE A 1 83 ? 3.316 6.914 -8.241 1.00 94.19 83 ILE A C 1
ATOM 640 O O . ILE A 1 83 ? 3.196 7.664 -7.270 1.00 94.19 83 ILE A O 1
ATOM 644 N N . ALA A 1 84 ? 2.538 7.056 -9.317 1.00 91.25 84 ALA A N 1
ATOM 645 C CA . ALA A 1 84 ? 1.509 8.085 -9.412 1.00 91.25 84 ALA A CA 1
ATOM 646 C C . ALA A 1 84 ? 0.336 7.859 -8.445 1.0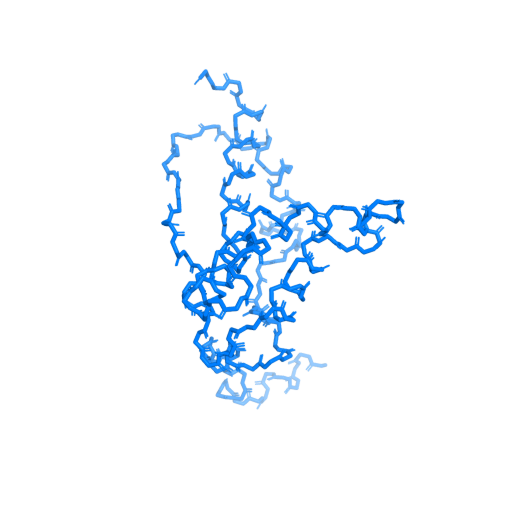0 91.25 84 ALA A C 1
ATOM 648 O O . ALA A 1 84 ? -0.260 8.838 -7.996 1.00 91.25 84 ALA A O 1
ATOM 649 N N . LYS A 1 85 ? 0.027 6.602 -8.097 1.00 85.88 85 LYS A N 1
ATOM 650 C CA . LYS A 1 85 ? -0.966 6.272 -7.059 1.00 85.88 85 LYS A CA 1
ATOM 651 C C . LYS A 1 85 ? -0.458 6.599 -5.657 1.00 85.88 85 LYS A C 1
ATOM 653 O O . LYS A 1 85 ? -1.247 7.042 -4.830 1.00 85.88 85 LYS A O 1
ATOM 658 N N . LEU A 1 86 ? 0.835 6.392 -5.402 1.00 88.62 86 LEU A N 1
ATOM 659 C CA . LEU A 1 86 ? 1.476 6.744 -4.130 1.00 88.62 86 LEU A CA 1
ATOM 660 C C . LEU A 1 86 ? 1.555 8.255 -3.911 1.00 88.62 86 LEU A C 1
ATOM 662 O O . LEU A 1 86 ? 1.375 8.732 -2.796 1.00 88.62 86 LEU A O 1
ATOM 666 N N . VAL A 1 87 ? 1.836 9.004 -4.977 1.00 93.12 87 VAL A N 1
ATOM 667 C CA . VAL A 1 87 ? 1.965 10.463 -4.947 1.00 93.12 87 VAL A CA 1
ATOM 668 C C . VAL A 1 87 ? 0.913 11.056 -5.873 1.00 93.12 87 VAL A C 1
ATOM 670 O O . VAL A 1 87 ? 1.188 11.328 -7.049 1.00 93.12 87 VAL A O 1
ATOM 673 N N . SER A 1 88 ? -0.299 11.236 -5.350 1.00 91.00 88 SER A N 1
ATOM 674 C CA . SER A 1 88 ? -1.399 11.863 -6.085 1.00 91.00 88 SER A CA 1
ATOM 675 C C . SER A 1 88 ? -1.151 13.368 -6.274 1.00 91.00 88 SER A C 1
ATOM 677 O O . SER A 1 88 ? -0.400 13.996 -5.526 1.00 91.00 88 SER A O 1
ATOM 679 N N . GLU A 1 89 ? -1.748 13.957 -7.311 1.00 93.06 89 GLU A N 1
ATOM 680 C CA . GLU A 1 89 ? -1.626 15.405 -7.557 1.00 93.06 89 GLU A CA 1
ATOM 681 C C . GLU A 1 89 ? -2.466 16.214 -6.567 1.00 93.06 89 GLU A C 1
ATOM 683 O O . GLU A 1 89 ? -2.091 17.332 -6.226 1.00 93.06 89 GLU A O 1
ATOM 688 N N . ASP A 1 90 ? -3.550 15.624 -6.063 1.00 92.12 90 ASP A N 1
ATOM 689 C CA . ASP A 1 90 ? -4.443 16.251 -5.092 1.00 92.12 90 ASP A CA 1
ATOM 690 C C . ASP A 1 90 ? -3.769 16.383 -3.717 1.00 92.12 90 ASP A C 1
ATOM 692 O O . ASP A 1 90 ? -3.875 17.428 -3.073 1.00 92.12 90 ASP A O 1
ATOM 696 N N . ASP A 1 91 ? -3.013 15.362 -3.296 1.00 89.88 91 ASP A N 1
ATOM 697 C CA . ASP A 1 91 ? -2.295 15.363 -2.015 1.00 89.88 91 ASP A CA 1
ATOM 698 C C . ASP A 1 91 ? -0.980 16.165 -2.081 1.00 89.88 91 ASP A C 1
ATOM 700 O O . ASP A 1 91 ? -0.498 16.681 -1.069 1.00 89.88 91 ASP A O 1
ATOM 704 N N . HIS A 1 92 ? -0.390 16.293 -3.278 1.00 92.31 92 HIS A N 1
ATOM 705 C CA . HIS A 1 92 ? 0.932 16.897 -3.495 1.00 92.31 92 HIS A CA 1
ATOM 706 C C . HIS A 1 92 ? 0.971 17.918 -4.655 1.00 92.31 92 HIS A C 1
ATOM 708 O O . HIS A 1 92 ? 1.845 17.835 -5.528 1.00 92.31 92 HIS A O 1
ATOM 714 N N . PRO A 1 93 ? 0.089 18.934 -4.685 1.00 91.81 93 PRO A N 1
ATOM 715 C CA . PRO A 1 93 ? -0.142 19.761 -5.875 1.00 91.81 93 PRO A CA 1
ATOM 716 C C . PRO A 1 93 ? 1.081 20.562 -6.338 1.00 91.81 93 PRO A C 1
ATOM 718 O O . PRO A 1 93 ? 1.242 20.835 -7.527 1.00 91.81 93 PRO A O 1
ATOM 721 N N . SER A 1 94 ? 1.974 20.933 -5.418 1.00 94.31 94 SER A N 1
ATOM 722 C CA . SER A 1 94 ? 3.140 21.773 -5.713 1.00 94.31 94 SER A CA 1
ATOM 723 C C . SER A 1 94 ? 4.403 20.990 -6.082 1.00 94.31 94 SER A C 1
ATOM 725 O O . SER A 1 94 ? 5.288 21.546 -6.733 1.00 94.31 94 SER A O 1
ATOM 727 N N . ASN A 1 95 ? 4.518 19.716 -5.689 1.00 95.88 95 ASN A N 1
ATOM 728 C CA . ASN A 1 95 ? 5.770 18.960 -5.801 1.00 95.88 95 ASN A CA 1
ATOM 729 C C . ASN A 1 95 ? 5.625 17.515 -6.305 1.00 95.88 95 ASN A C 1
ATOM 731 O O . ASN A 1 95 ? 6.648 16.834 -6.418 1.00 95.88 95 ASN A O 1
ATOM 735 N N . PHE A 1 96 ? 4.426 17.053 -6.687 1.00 96.06 96 PHE A N 1
ATOM 736 C CA . PHE A 1 96 ? 4.214 15.677 -7.159 1.00 96.06 96 PHE A CA 1
ATOM 737 C C . PHE A 1 96 ? 5.207 15.259 -8.257 1.00 96.06 96 PHE A C 1
ATOM 739 O O . PHE A 1 96 ? 5.775 14.175 -8.193 1.00 96.06 96 PHE A O 1
ATOM 746 N N . LYS A 1 97 ? 5.500 16.126 -9.241 1.00 96.19 97 LYS A N 1
ATOM 747 C CA . LYS A 1 97 ? 6.439 15.806 -10.337 1.00 96.19 97 LYS A CA 1
ATOM 748 C C . LYS A 1 97 ? 7.856 15.535 -9.846 1.00 96.19 97 LYS A C 1
ATOM 750 O O . LYS A 1 97 ? 8.562 14.717 -10.433 1.00 96.19 97 LYS A O 1
ATOM 755 N N . TRP A 1 98 ? 8.290 16.273 -8.829 1.00 97.06 98 TRP A N 1
ATOM 756 C CA . TRP A 1 98 ? 9.604 16.080 -8.232 1.00 97.06 98 TRP A CA 1
ATOM 757 C C . TRP A 1 98 ? 9.610 14.796 -7.400 1.00 97.06 98 TRP A C 1
ATOM 759 O O . TRP A 1 98 ? 10.439 13.932 -7.655 1.00 97.06 98 TRP A O 1
ATOM 769 N N . LEU A 1 99 ? 8.617 14.606 -6.526 1.00 96.50 99 LEU A N 1
ATOM 770 C CA . LEU A 1 99 ? 8.481 13.403 -5.699 1.00 96.50 99 LEU A CA 1
ATOM 771 C C . LEU A 1 99 ? 8.433 12.115 -6.533 1.00 96.50 99 LEU A C 1
ATOM 773 O O . LEU A 1 99 ? 9.207 11.197 -6.282 1.00 96.50 99 LEU A O 1
ATOM 777 N N . ARG A 1 100 ? 7.588 12.065 -7.573 1.00 96.00 100 ARG A N 1
ATOM 778 C CA . ARG A 1 100 ? 7.478 10.899 -8.467 1.00 96.00 100 ARG A CA 1
ATOM 779 C C . ARG A 1 100 ? 8.818 10.565 -9.133 1.00 96.00 100 ARG A C 1
ATOM 781 O O . ARG A 1 100 ? 9.178 9.399 -9.246 1.00 96.00 100 ARG A O 1
ATOM 788 N N . ARG A 1 101 ? 9.582 11.585 -9.538 1.00 95.31 101 ARG A N 1
ATOM 789 C CA . ARG A 1 101 ? 10.910 11.414 -10.146 1.00 95.31 101 ARG A CA 1
ATOM 790 C C . ARG A 1 101 ? 11.935 10.875 -9.152 1.00 95.31 101 ARG A C 1
ATOM 792 O O . ARG A 1 101 ? 12.728 10.011 -9.512 1.00 95.31 101 ARG A O 1
ATOM 799 N N . GLU A 1 102 ? 11.925 11.383 -7.925 1.00 95.88 102 GLU A N 1
ATOM 800 C CA . GLU A 1 102 ? 12.847 10.926 -6.885 1.00 95.88 102 GLU A CA 1
ATOM 801 C C . GLU A 1 102 ? 12.547 9.490 -6.453 1.00 95.88 102 GLU A C 1
ATOM 803 O O . GLU A 1 102 ? 13.478 8.711 -6.268 1.00 95.88 102 GLU A O 1
ATOM 808 N N . ILE A 1 103 ? 11.268 9.112 -6.363 1.00 95.12 103 ILE A N 1
ATOM 809 C CA . ILE A 1 103 ? 10.875 7.718 -6.123 1.00 95.12 103 ILE A CA 1
ATOM 810 C C . ILE A 1 103 ? 11.347 6.842 -7.282 1.00 95.12 103 ILE A C 1
ATOM 812 O O . ILE A 1 103 ? 12.025 5.849 -7.041 1.00 95.12 103 ILE A O 1
ATOM 816 N N . PHE A 1 104 ? 11.080 7.233 -8.532 1.00 95.44 104 PHE A N 1
ATOM 817 C CA . PHE A 1 104 ? 11.502 6.453 -9.698 1.00 95.44 104 PHE A CA 1
ATOM 818 C C . PHE A 1 104 ? 13.004 6.152 -9.673 1.00 95.44 104 PHE A C 1
ATOM 820 O O . PHE A 1 104 ? 13.394 4.997 -9.792 1.00 95.44 104 PHE A O 1
ATOM 827 N N . ARG A 1 105 ? 13.840 7.161 -9.401 1.00 94.56 105 ARG A N 1
ATOM 828 C CA . ARG A 1 105 ? 15.302 7.004 -9.314 1.00 94.56 105 ARG A CA 1
ATOM 829 C C . ARG A 1 105 ? 15.779 6.119 -8.167 1.00 94.56 105 ARG A C 1
ATOM 831 O O . ARG A 1 105 ? 16.880 5.582 -8.246 1.00 94.56 105 ARG A O 1
ATOM 838 N N . LYS A 1 106 ? 14.999 6.011 -7.089 1.00 92.94 106 LYS A N 1
ATOM 839 C CA . LYS A 1 106 ? 15.312 5.121 -5.962 1.00 92.94 106 LYS A CA 1
ATOM 840 C C . LYS A 1 106 ? 15.035 3.662 -6.298 1.00 92.94 106 LYS A C 1
ATOM 842 O O . LYS A 1 106 ? 15.774 2.807 -5.831 1.00 92.94 106 LYS A O 1
ATOM 847 N N . VAL A 1 107 ? 13.996 3.407 -7.088 1.00 92.56 107 VAL A N 1
ATOM 848 C CA . VAL A 1 107 ? 13.553 2.051 -7.436 1.00 92.56 107 VAL A CA 1
ATOM 849 C C . VAL A 1 107 ? 14.262 1.537 -8.698 1.00 92.56 107 VAL A C 1
ATOM 851 O O . VAL A 1 107 ? 14.580 0.358 -8.803 1.00 92.56 107 VAL A O 1
ATOM 854 N N . LEU A 1 108 ? 14.554 2.413 -9.664 1.00 94.31 108 LEU A N 1
ATOM 855 C CA . LEU A 1 108 ? 15.236 2.060 -10.907 1.00 94.31 108 LEU A CA 1
ATOM 856 C C . LEU A 1 108 ? 16.219 3.164 -11.319 1.00 94.31 108 LEU A C 1
ATOM 858 O O . LEU A 1 108 ? 15.829 4.297 -11.599 1.00 94.31 108 LEU A O 1
ATOM 862 N N . SER A 1 109 ? 17.509 2.828 -11.378 1.00 88.94 109 SER A N 1
ATOM 863 C CA . SER A 1 109 ? 18.543 3.747 -11.865 1.00 88.94 109 SER A CA 1
ATOM 864 C C . SER A 1 109 ? 18.537 3.857 -13.393 1.00 88.94 109 SER A C 1
ATOM 866 O O . SER A 1 109 ? 18.195 2.902 -14.093 1.00 88.94 109 SER A O 1
ATOM 868 N N . ASP A 1 110 ? 18.982 5.006 -13.917 1.00 83.81 110 ASP A N 1
ATOM 869 C CA . ASP A 1 110 ? 18.982 5.299 -15.361 1.00 83.81 110 ASP A CA 1
ATOM 870 C C . ASP A 1 110 ? 19.764 4.253 -16.183 1.00 83.81 110 ASP A C 1
ATOM 872 O O . ASP A 1 110 ? 19.365 3.884 -17.286 1.00 83.81 110 ASP A O 1
ATOM 876 N N . GLU A 1 111 ? 20.844 3.711 -15.615 1.00 85.12 111 GLU A N 1
ATOM 877 C CA . GLU A 1 111 ? 21.689 2.673 -16.226 1.00 85.12 111 GLU A CA 1
ATOM 878 C C . GLU A 1 111 ? 20.968 1.324 -16.396 1.00 85.12 111 GLU A C 1
ATOM 880 O O . GLU A 1 111 ? 21.336 0.523 -17.253 1.00 85.12 111 GLU A O 1
ATOM 885 N N . ASN A 1 112 ? 19.922 1.079 -15.604 1.00 88.44 112 ASN A N 1
ATOM 886 C CA . ASN A 1 112 ? 19.200 -0.190 -15.549 1.00 88.44 112 ASN A CA 1
ATOM 887 C C . ASN A 1 112 ? 17.878 -0.177 -16.326 1.00 88.44 112 ASN A C 1
ATOM 889 O O . ASN A 1 112 ? 17.204 -1.202 -16.399 1.00 88.44 112 ASN A O 1
ATOM 893 N N . ILE A 1 113 ? 17.511 0.948 -16.946 1.00 88.38 113 ILE A N 1
ATOM 894 C CA . ILE A 1 113 ? 16.239 1.116 -17.668 1.00 88.38 113 ILE A CA 1
ATOM 895 C C . ILE A 1 113 ? 16.077 0.101 -18.813 1.00 88.38 113 ILE A C 1
ATOM 897 O O . ILE A 1 113 ? 14.966 -0.336 -19.105 1.00 88.38 113 ILE A O 1
ATOM 901 N N . THR A 1 114 ? 17.172 -0.300 -19.459 1.00 90.06 114 THR A N 1
ATOM 902 C CA . THR A 1 114 ? 17.159 -1.290 -20.550 1.00 90.06 114 THR A CA 1
ATOM 903 C C . THR A 1 114 ? 17.282 -2.734 -20.058 1.00 90.06 114 THR A C 1
ATOM 905 O O . THR A 1 114 ? 17.111 -3.666 -20.846 1.00 90.06 114 THR A O 1
ATOM 908 N N . ASN A 1 115 ? 17.559 -2.944 -18.767 1.00 93.88 115 ASN A N 1
ATOM 909 C CA . ASN A 1 115 ? 17.680 -4.265 -18.170 1.00 93.88 115 ASN A CA 1
ATOM 910 C C . ASN A 1 115 ? 16.301 -4.771 -17.729 1.00 93.88 115 ASN A C 1
ATOM 912 O O . ASN A 1 115 ? 15.746 -4.332 -16.722 1.00 93.88 115 ASN A O 1
ATOM 916 N N . HIS A 1 116 ? 15.773 -5.751 -18.463 1.00 92.38 116 HIS A N 1
ATOM 917 C CA . HIS A 1 116 ? 14.469 -6.347 -18.182 1.00 92.38 116 HIS A CA 1
ATOM 918 C C . HIS A 1 116 ? 14.351 -6.895 -16.749 1.00 92.38 116 HIS A C 1
ATOM 920 O O . HIS A 1 116 ? 13.336 -6.673 -16.098 1.00 92.38 116 HIS A O 1
ATOM 926 N N . GLU A 1 117 ? 15.370 -7.579 -16.223 1.00 92.31 117 GLU A N 1
ATOM 927 C CA . GLU A 1 117 ? 15.318 -8.124 -14.858 1.00 92.31 117 GLU A CA 1
ATOM 928 C C . GLU A 1 117 ? 15.278 -7.020 -13.802 1.00 92.31 117 GLU A C 1
ATOM 930 O O . GLU A 1 117 ? 14.568 -7.143 -12.802 1.00 92.31 117 GLU A O 1
ATOM 935 N N . ALA A 1 118 ? 16.006 -5.925 -14.035 1.00 93.94 118 ALA A N 1
ATOM 936 C CA . ALA A 1 118 ? 15.968 -4.765 -13.156 1.00 93.94 118 ALA A CA 1
ATOM 937 C C . ALA A 1 118 ? 14.584 -4.101 -13.173 1.00 93.94 118 ALA A C 1
ATOM 939 O O . ALA A 1 118 ? 14.053 -3.791 -12.112 1.00 93.94 118 ALA A O 1
ATOM 940 N N . VAL A 1 119 ? 13.961 -3.967 -14.350 1.00 94.44 119 VAL A N 1
ATOM 941 C CA . VAL A 1 119 ? 12.591 -3.441 -14.486 1.00 94.44 119 VAL A CA 1
ATOM 942 C C . VAL A 1 119 ? 11.573 -4.343 -13.784 1.00 94.44 119 VAL A C 1
ATOM 944 O O . VAL A 1 119 ? 10.699 -3.842 -13.080 1.00 94.44 119 VAL A O 1
ATOM 947 N N . VAL A 1 120 ? 11.684 -5.668 -13.924 1.00 92.31 120 VAL A N 1
ATOM 948 C CA . VAL A 1 120 ? 10.793 -6.622 -13.240 1.00 92.31 120 VAL A CA 1
ATOM 949 C C . VAL A 1 120 ? 10.924 -6.511 -11.722 1.00 92.31 120 VAL A C 1
ATOM 951 O O . VAL A 1 120 ? 9.908 -6.464 -11.028 1.00 92.31 120 VAL A O 1
ATOM 954 N N . ARG A 1 121 ? 12.157 -6.437 -11.205 1.00 92.50 121 ARG A N 1
ATOM 955 C CA . ARG A 1 121 ? 12.411 -6.278 -9.768 1.00 92.50 121 ARG A CA 1
ATOM 956 C C . ARG A 1 121 ? 11.856 -4.951 -9.251 1.00 92.50 121 ARG A C 1
ATOM 958 O O . ARG A 1 121 ? 11.058 -4.966 -8.322 1.00 92.50 121 ARG A O 1
ATOM 965 N N . ALA A 1 122 ? 12.180 -3.847 -9.919 1.00 94.19 122 ALA A N 1
ATOM 966 C CA . ALA A 1 122 ? 11.681 -2.512 -9.599 1.00 94.19 122 ALA A CA 1
ATOM 967 C C . ALA A 1 122 ? 10.143 -2.449 -9.579 1.00 94.19 122 ALA A C 1
ATOM 969 O O . ALA A 1 122 ? 9.538 -1.831 -8.704 1.00 94.19 122 ALA A O 1
ATOM 970 N N . TYR A 1 123 ? 9.490 -3.129 -10.525 1.00 93.25 123 TYR A N 1
ATOM 971 C CA . TYR A 1 123 ? 8.035 -3.225 -10.574 1.00 93.25 123 TYR A CA 1
ATOM 972 C C . TYR A 1 123 ? 7.449 -4.001 -9.386 1.00 93.25 123 TYR A C 1
ATOM 974 O O . TYR A 1 123 ? 6.447 -3.581 -8.809 1.00 93.25 123 TYR A O 1
ATOM 982 N N . ALA A 1 124 ? 8.068 -5.117 -8.993 1.00 92.12 124 ALA A N 1
ATOM 983 C CA . ALA A 1 124 ? 7.642 -5.865 -7.813 1.00 92.12 124 ALA A CA 1
ATOM 984 C C . ALA A 1 124 ? 7.874 -5.073 -6.513 1.00 92.12 124 ALA A C 1
ATOM 986 O O . ALA A 1 124 ? 7.006 -5.076 -5.641 1.00 92.12 124 ALA A O 1
ATOM 987 N N . GLU A 1 125 ? 8.998 -4.363 -6.402 1.00 93.06 125 GLU A N 1
ATOM 988 C CA . GLU A 1 125 ? 9.333 -3.520 -5.249 1.00 93.06 125 GLU A CA 1
ATOM 989 C C . GLU A 1 125 ? 8.320 -2.390 -5.057 1.00 93.06 125 GLU A C 1
ATOM 991 O O . GLU A 1 125 ? 7.727 -2.290 -3.986 1.00 93.06 125 GLU A O 1
ATOM 996 N N . ILE A 1 126 ? 8.023 -1.598 -6.098 1.00 93.31 126 ILE A N 1
ATOM 997 C CA . ILE A 1 126 ? 7.093 -0.465 -5.953 1.00 93.31 126 ILE A CA 1
ATOM 998 C C . ILE A 1 126 ? 5.667 -0.909 -5.604 1.00 93.31 126 ILE A C 1
ATOM 1000 O O . ILE A 1 126 ? 4.968 -0.232 -4.850 1.00 93.31 126 ILE A O 1
ATOM 1004 N N . ILE A 1 127 ? 5.234 -2.070 -6.109 1.00 90.75 127 ILE A N 1
ATOM 1005 C CA . ILE A 1 127 ? 3.945 -2.664 -5.738 1.00 90.75 127 ILE A CA 1
ATOM 1006 C C . ILE A 1 127 ? 3.960 -3.115 -4.274 1.00 90.75 127 ILE A C 1
ATOM 1008 O O . ILE A 1 127 ? 2.981 -2.889 -3.562 1.00 90.75 127 ILE A O 1
ATOM 1012 N N . GLY A 1 128 ? 5.051 -3.742 -3.825 1.00 91.19 128 GLY A N 1
ATOM 1013 C CA . GLY A 1 128 ? 5.233 -4.140 -2.428 1.00 91.19 128 GLY A CA 1
ATOM 1014 C C . GLY A 1 128 ? 5.225 -2.936 -1.490 1.00 91.19 128 GLY A C 1
ATOM 1015 O O . GLY A 1 128 ? 4.511 -2.930 -0.491 1.00 91.19 128 GLY A O 1
ATOM 1016 N N . ASP A 1 129 ? 5.923 -1.864 -1.851 1.00 91.31 129 ASP A N 1
ATOM 1017 C CA . ASP A 1 129 ? 5.935 -0.634 -1.066 1.00 91.31 129 ASP A CA 1
ATOM 1018 C C . ASP A 1 129 ? 4.545 -0.011 -0.955 1.00 91.31 129 ASP A C 1
ATOM 1020 O O . ASP A 1 129 ? 4.113 0.340 0.147 1.00 91.31 129 ASP A O 1
ATOM 1024 N N . ALA A 1 130 ? 3.816 0.058 -2.072 1.00 86.94 130 ALA A N 1
ATOM 1025 C CA . ALA A 1 130 ? 2.472 0.618 -2.106 1.00 86.94 130 ALA A CA 1
ATOM 1026 C C . ALA A 1 130 ? 1.431 -0.215 -1.352 1.00 86.94 130 ALA A C 1
ATOM 1028 O O . ALA A 1 130 ? 0.487 0.349 -0.796 1.00 86.94 130 ALA A O 1
ATOM 1029 N N . PHE A 1 131 ? 1.576 -1.540 -1.337 1.00 86.31 131 PHE A N 1
ATOM 1030 C CA . PHE A 1 131 ? 0.581 -2.428 -0.745 1.00 86.31 131 PHE A CA 1
ATOM 1031 C C . PHE A 1 131 ? 0.871 -2.788 0.718 1.00 86.31 131 PHE A C 1
ATOM 1033 O O . PHE A 1 131 ? -0.063 -2.849 1.519 1.00 86.31 131 PHE A O 1
ATOM 1040 N N . THR A 1 132 ? 2.137 -3.014 1.080 1.00 90.38 132 THR A N 1
ATOM 1041 C CA . THR A 1 132 ? 2.531 -3.553 2.393 1.00 90.38 132 THR A CA 1
ATOM 1042 C C . THR A 1 132 ? 3.572 -2.708 3.105 1.00 90.38 132 THR A C 1
ATOM 1044 O O . THR A 1 132 ? 3.323 -2.293 4.238 1.00 90.38 132 THR A O 1
ATOM 1047 N N . ASN A 1 133 ? 4.730 -2.447 2.493 1.00 93.00 133 ASN A N 1
ATOM 1048 C CA . ASN A 1 133 ? 5.920 -2.062 3.264 1.00 93.00 133 ASN A CA 1
ATOM 1049 C C . ASN A 1 133 ? 5.756 -0.689 3.928 1.00 93.00 133 ASN A C 1
ATOM 1051 O O . ASN A 1 133 ? 6.029 -0.543 5.122 1.00 93.00 133 ASN A O 1
ATOM 1055 N N . ILE A 1 134 ? 5.212 0.295 3.200 1.00 92.44 134 ILE A N 1
ATOM 1056 C CA . ILE A 1 134 ? 4.913 1.624 3.758 1.00 92.44 134 ILE A CA 1
ATOM 1057 C C . ILE A 1 134 ? 3.866 1.511 4.874 1.00 92.44 134 ILE A C 1
ATOM 1059 O O . ILE A 1 134 ? 3.982 2.172 5.906 1.00 92.44 134 ILE A O 1
ATOM 1063 N N . GLY A 1 135 ? 2.858 0.651 4.701 1.00 92.69 135 GLY A N 1
ATOM 1064 C CA . GLY A 1 135 ? 1.829 0.396 5.709 1.00 92.69 135 GLY A CA 1
ATOM 1065 C C . GLY A 1 135 ? 2.398 -0.204 6.997 1.00 92.69 135 GLY A C 1
ATOM 1066 O O . GLY A 1 135 ? 2.054 0.253 8.087 1.00 92.69 135 GLY A O 1
ATOM 1067 N N . VAL A 1 136 ? 3.308 -1.177 6.880 1.00 95.38 136 VAL A N 1
ATOM 1068 C CA . VAL A 1 136 ? 4.026 -1.783 8.013 1.00 95.38 136 VAL A CA 1
ATOM 1069 C C . VAL A 1 136 ? 4.889 -0.744 8.722 1.00 95.38 136 VAL A C 1
ATOM 1071 O O . VAL A 1 136 ? 4.787 -0.599 9.940 1.00 95.38 136 VAL A O 1
ATOM 1074 N N . GLN A 1 137 ? 5.684 0.026 7.975 1.00 94.94 137 GLN A N 1
ATOM 1075 C CA . GLN A 1 137 ? 6.525 1.076 8.550 1.00 94.94 137 GLN A CA 1
ATOM 1076 C C . GLN A 1 137 ? 5.682 2.122 9.287 1.00 94.94 137 GLN A C 1
ATOM 1078 O O . GLN A 1 137 ? 5.988 2.480 10.425 1.00 94.94 137 GLN A O 1
ATOM 1083 N N . LYS A 1 138 ? 4.581 2.570 8.675 1.00 94.19 138 LYS A N 1
ATOM 1084 C CA . LYS A 1 138 ? 3.641 3.506 9.292 1.00 94.19 138 LYS A CA 1
ATOM 1085 C C . LYS A 1 138 ? 3.021 2.924 10.561 1.00 94.19 138 LYS A C 1
ATOM 1087 O O . LYS A 1 138 ? 2.957 3.617 11.569 1.00 94.19 138 LYS A O 1
ATOM 1092 N N . ALA A 1 139 ? 2.622 1.652 10.547 1.00 93.50 139 ALA A N 1
ATOM 1093 C CA . ALA A 1 139 ? 2.073 0.991 11.724 1.00 93.50 139 ALA A CA 1
ATOM 1094 C C . ALA A 1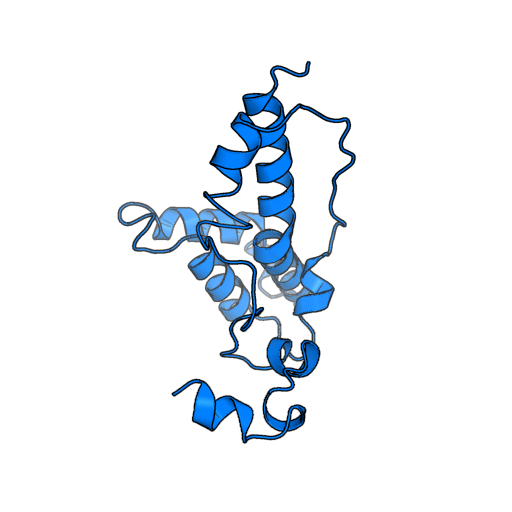 139 ? 3.075 0.945 12.886 1.00 93.50 139 ALA A C 1
ATOM 1096 O O . ALA A 1 139 ? 2.674 1.181 14.024 1.00 93.50 139 ALA A O 1
ATOM 1097 N N . VAL A 1 140 ? 4.359 0.686 12.614 1.00 93.06 140 VAL A N 1
ATOM 1098 C CA . VAL A 1 140 ? 5.424 0.731 13.630 1.00 93.06 140 VAL A CA 1
ATOM 1099 C C . VAL A 1 140 ? 5.566 2.141 14.201 1.00 93.06 140 VAL A C 1
ATOM 1101 O O . VAL A 1 140 ? 5.445 2.309 15.411 1.00 93.06 140 VAL A O 1
ATOM 1104 N N . LEU A 1 141 ? 5.752 3.151 13.345 1.00 93.19 141 LEU A N 1
ATOM 1105 C CA . LEU A 1 141 ? 5.952 4.540 13.775 1.00 93.19 141 LEU A CA 1
ATOM 1106 C C . LEU A 1 141 ? 4.773 5.061 14.605 1.00 93.19 141 LEU A C 1
ATOM 1108 O O . LEU A 1 141 ? 4.977 5.589 15.694 1.00 93.19 141 LEU A O 1
ATOM 1112 N N . GLU A 1 142 ? 3.543 4.834 14.143 1.00 92.75 142 GLU A N 1
ATOM 1113 C CA . GLU A 1 142 ? 2.336 5.255 14.860 1.00 92.75 142 GLU A CA 1
ATOM 1114 C C . GLU A 1 142 ? 2.149 4.497 16.188 1.00 92.75 142 GLU A C 1
ATOM 1116 O O . GLU A 1 142 ? 1.509 5.014 17.098 1.00 92.75 142 GLU A O 1
ATOM 1121 N N . THR A 1 143 ? 2.669 3.270 16.318 1.00 91.31 143 THR A N 1
ATOM 1122 C CA . THR A 1 143 ? 2.623 2.514 17.587 1.00 91.31 143 THR A CA 1
ATOM 1123 C C . THR A 1 143 ? 3.628 3.051 18.593 1.00 91.31 143 THR A C 1
ATOM 1125 O O . THR A 1 143 ? 3.289 3.180 19.767 1.00 91.31 143 THR A O 1
ATOM 1128 N N . LEU A 1 144 ? 4.839 3.380 18.138 1.00 90.19 144 LEU A N 1
ATOM 1129 C CA . LEU A 1 144 ? 5.866 3.984 18.985 1.00 90.19 144 LEU A CA 1
ATOM 1130 C C . LEU A 1 144 ? 5.415 5.362 19.486 1.00 90.19 144 LEU A C 1
ATOM 1132 O O . LEU A 1 144 ? 5.485 5.623 20.683 1.00 90.19 144 LEU A O 1
ATOM 1136 N N . GLU A 1 145 ? 4.866 6.195 18.597 1.00 90.62 145 GLU A N 1
ATOM 1137 C CA . GLU A 1 145 ? 4.346 7.525 18.944 1.00 90.62 145 GLU A CA 1
ATOM 1138 C C . GLU A 1 145 ? 3.159 7.461 19.921 1.00 90.62 145 GLU A C 1
ATOM 1140 O O . GLU A 1 145 ? 3.048 8.289 20.820 1.00 90.62 145 GLU A O 1
ATOM 1145 N N . ALA A 1 146 ? 2.268 6.476 19.775 1.00 89.50 146 ALA A N 1
ATOM 1146 C CA . ALA A 1 146 ? 1.075 6.361 20.614 1.00 89.50 146 ALA A CA 1
ATOM 1147 C C . ALA A 1 146 ? 1.353 5.891 22.051 1.00 89.50 146 ALA A C 1
ATOM 1149 O O . ALA A 1 146 ? 0.499 6.069 22.923 1.00 89.50 146 ALA A O 1
ATOM 1150 N N . HIS A 1 147 ? 2.482 5.224 22.299 1.00 85.25 147 HIS A N 1
ATOM 1151 C CA . HIS A 1 147 ? 2.674 4.467 23.536 1.00 85.25 147 HIS A CA 1
ATOM 1152 C C . HIS A 1 147 ? 3.974 4.770 24.287 1.00 85.25 147 HIS A C 1
ATOM 1154 O O . HIS A 1 147 ? 4.197 4.117 25.305 1.00 85.25 147 HIS A O 1
ATOM 1160 N N . ASP A 1 148 ? 4.798 5.728 23.831 1.00 67.88 148 ASP A N 1
ATOM 1161 C CA . ASP A 1 148 ? 6.095 6.086 24.447 1.00 67.88 148 ASP A CA 1
ATOM 1162 C C . ASP A 1 148 ? 6.899 4.835 24.865 1.00 67.88 148 ASP A C 1
ATOM 1164 O O . ASP A 1 148 ? 7.528 4.772 25.925 1.00 67.88 148 ASP A O 1
ATOM 1168 N N . VAL A 1 149 ? 6.819 3.778 24.048 1.00 57.38 149 VAL A N 1
ATOM 1169 C CA . VAL A 1 149 ? 7.541 2.532 24.304 1.00 57.38 149 VAL A CA 1
ATOM 1170 C C . VAL A 1 149 ? 8.977 2.772 23.837 1.00 57.38 149 VAL A C 1
ATOM 1172 O O . VAL A 1 149 ? 9.144 3.143 22.673 1.00 57.38 149 VAL A O 1
ATOM 1175 N N . PRO A 1 150 ? 9.986 2.629 24.718 1.00 50.88 150 PRO A N 1
ATOM 1176 C CA . PRO A 1 150 ? 11.385 2.850 24.361 1.00 50.88 150 PRO A CA 1
ATOM 1177 C C . PRO A 1 150 ? 11.864 1.945 23.222 1.00 50.88 150 PRO A C 1
ATOM 1179 O O . PRO A 1 150 ? 11.337 0.813 23.090 1.00 50.88 150 PRO A O 1
#

pLDDT: mean 87.66, std 10.44, range [50.88, 97.06]

Sequence (150 aa):
MITKLREIPESKFELSLFENISKPRSKLCPVAPRVDGDFITKPISELRKEASGKPMLIGCCEVEGLFLTSGKHPSIDGIMEEIAKLVSEDDHPSNFKWLRREIFRKVLSDENITNHEAVVRAYAEIIGDAFTNIGVQKAVLETLEAHDVP

Organism: Strongylus vulgaris (NCBI:txid40348)

Foldseek 3Di:
DVVVVVVDDVVVVDDDLVVQLLDPPHDSCPDDDDCDCPPNNDPPLVVLLVDDQDDDDFDDDQQQLVVSCPNHDQALVLLLVLLCVVQPCVVPVPCSVVSSVVLSCVLAPPVCNPPRVSSVRSNRRSSCCSPPHVVRVVVVVSNCVSHVDD

Radius of gyration: 19.18 Å; chains: 1; bounding box: 56×39×46 Å